Protein AF-A0A6G7YUG4-F1 (afdb_monomer_lite)

Structure (mmCIF, N/CA/C/O backbone):
data_AF-A0A6G7YUG4-F1
#
_entry.id   AF-A0A6G7YUG4-F1
#
loop_
_atom_site.group_PDB
_atom_site.id
_atom_site.type_symbol
_atom_site.label_atom_id
_atom_site.label_alt_id
_atom_site.label_comp_id
_atom_site.label_asym_id
_atom_site.label_entity_id
_atom_site.label_seq_id
_atom_site.pdbx_PDB_ins_code
_atom_site.Cartn_x
_atom_site.Cartn_y
_atom_site.Cartn_z
_atom_site.occupancy
_atom_site.B_iso_or_equiv
_atom_site.auth_seq_id
_atom_site.auth_comp_id
_atom_site.auth_asym_id
_atom_site.auth_atom_id
_atom_site.pdbx_PDB_model_num
ATOM 1 N N . MET A 1 1 ? 36.137 -19.859 -22.419 1.00 59.31 1 MET A N 1
ATOM 2 C CA . MET A 1 1 ? 35.925 -19.070 -21.183 1.00 59.31 1 MET A CA 1
ATOM 3 C C . MET A 1 1 ? 35.592 -17.586 -21.402 1.00 59.31 1 MET A C 1
ATOM 5 O O . MET A 1 1 ? 35.089 -16.972 -20.477 1.00 59.31 1 MET A O 1
ATOM 9 N N . ARG A 1 2 ? 35.831 -16.969 -22.577 1.00 66.94 2 ARG A N 1
ATOM 10 C CA . ARG A 1 2 ? 35.551 -15.528 -22.800 1.00 66.94 2 ARG A CA 1
ATOM 11 C C . ARG A 1 2 ? 34.116 -15.217 -23.279 1.00 66.94 2 ARG A C 1
ATOM 13 O O . ARG A 1 2 ? 33.676 -14.084 -23.143 1.00 66.94 2 ARG A O 1
ATOM 20 N N . PHE A 1 3 ? 33.383 -16.219 -23.777 1.00 61.66 3 PHE A N 1
ATOM 21 C CA . PHE A 1 3 ? 31.989 -16.091 -24.232 1.00 61.66 3 PHE A CA 1
ATOM 22 C C . PHE A 1 3 ? 30.976 -16.061 -23.079 1.00 61.66 3 PHE A C 1
ATOM 24 O O . PHE A 1 3 ? 30.052 -15.254 -23.123 1.00 61.66 3 PHE A O 1
ATOM 31 N N . ASP A 1 4 ? 31.198 -16.839 -22.013 1.00 72.25 4 ASP A N 1
ATOM 32 C CA . ASP A 1 4 ? 30.361 -16.818 -20.802 1.00 72.25 4 ASP A CA 1
ATOM 33 C C . ASP A 1 4 ? 30.304 -15.432 -20.146 1.00 72.25 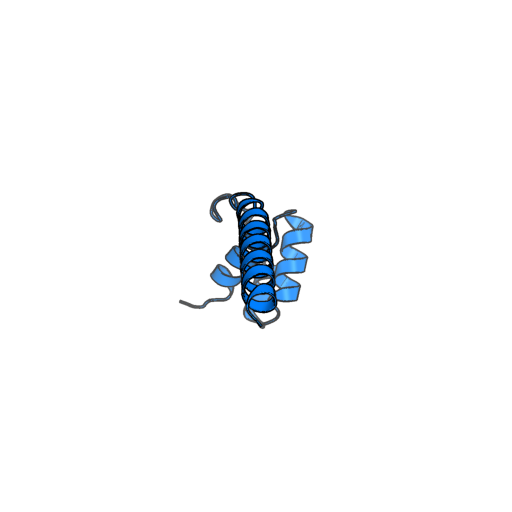4 ASP A C 1
ATOM 35 O O . ASP A 1 4 ? 29.255 -15.003 -19.675 1.00 72.25 4 ASP A O 1
ATOM 39 N N . LEU A 1 5 ? 31.415 -14.686 -20.186 1.00 77.44 5 LEU A N 1
ATOM 40 C CA . LEU A 1 5 ? 31.482 -13.324 -19.654 1.00 77.44 5 LEU A CA 1
ATOM 41 C C . LEU A 1 5 ? 30.654 -12.338 -20.494 1.00 77.44 5 LEU A C 1
ATOM 43 O O . LEU A 1 5 ? 29.958 -11.494 -19.939 1.00 77.44 5 LEU A O 1
ATOM 47 N N . VAL A 1 6 ? 30.697 -12.447 -21.826 1.00 81.62 6 VAL A N 1
ATOM 48 C CA . VAL A 1 6 ? 29.954 -11.552 -22.733 1.00 81.62 6 VAL A CA 1
ATOM 49 C C . VAL A 1 6 ? 28.453 -11.834 -22.671 1.00 81.62 6 VAL A C 1
ATOM 51 O O . VAL A 1 6 ? 27.662 -10.897 -22.585 1.00 81.62 6 VAL A O 1
ATOM 54 N N . VAL A 1 7 ? 28.058 -13.111 -22.647 1.00 83.25 7 VAL A N 1
ATOM 55 C CA . VAL A 1 7 ? 26.656 -13.526 -22.478 1.00 83.25 7 VAL A CA 1
ATOM 56 C C . VAL A 1 7 ? 26.132 -13.115 -21.101 1.00 83.25 7 VAL A C 1
ATOM 58 O O . VAL A 1 7 ? 25.025 -12.587 -21.000 1.00 83.25 7 VAL A O 1
ATOM 61 N N . GLY A 1 8 ? 26.945 -13.269 -20.052 1.00 83.00 8 GLY A N 1
ATOM 62 C CA . GLY A 1 8 ? 26.612 -12.815 -18.703 1.00 83.00 8 GLY A CA 1
ATOM 63 C C . GLY A 1 8 ? 26.391 -11.303 -18.629 1.00 83.00 8 GLY A C 1
ATOM 64 O O . GLY A 1 8 ? 25.361 -10.859 -18.125 1.00 83.00 8 GLY A O 1
ATOM 65 N N . ILE A 1 9 ? 27.302 -10.501 -19.193 1.00 86.50 9 ILE A N 1
ATOM 66 C CA . ILE A 1 9 ? 27.165 -9.036 -19.228 1.00 86.50 9 ILE A CA 1
ATOM 67 C C . ILE A 1 9 ? 25.931 -8.627 -20.039 1.00 86.50 9 ILE A C 1
ATOM 69 O O . ILE A 1 9 ? 25.150 -7.804 -19.568 1.00 86.50 9 ILE A O 1
ATOM 73 N N . ALA A 1 10 ? 25.707 -9.221 -21.214 1.00 85.81 10 ALA A N 1
ATOM 74 C CA . ALA A 1 10 ? 24.529 -8.933 -22.031 1.00 85.81 10 ALA A CA 1
ATOM 75 C C . ALA A 1 10 ? 23.224 -9.252 -21.282 1.00 85.81 10 ALA A C 1
ATOM 77 O O . ALA A 1 10 ? 22.301 -8.439 -21.284 1.00 85.81 10 ALA A O 1
ATOM 78 N N . SER A 1 11 ? 23.166 -10.383 -20.570 1.00 87.50 11 SER A N 1
ATOM 79 C CA . SER A 1 11 ? 22.012 -10.750 -19.744 1.00 87.50 11 SER A CA 1
ATOM 80 C C . SER A 1 11 ? 21.773 -9.749 -18.613 1.00 87.50 11 SER A C 1
ATOM 82 O O . SER A 1 11 ? 20.631 -9.373 -18.365 1.00 87.50 11 SER A O 1
ATOM 84 N N . VAL A 1 12 ? 22.831 -9.294 -17.936 1.00 90.06 12 VAL A N 1
ATOM 85 C CA . VAL A 1 12 ? 22.723 -8.297 -16.861 1.00 90.06 12 VAL A CA 1
ATOM 86 C C . VAL A 1 12 ? 22.257 -6.951 -17.413 1.00 90.06 12 VAL A C 1
ATOM 88 O O . VAL A 1 12 ? 21.376 -6.333 -16.825 1.00 90.06 12 VAL A O 1
ATOM 91 N N . VAL A 1 13 ? 22.778 -6.513 -18.562 1.00 90.31 13 VAL A N 1
ATOM 92 C CA . VAL A 1 13 ? 22.372 -5.255 -19.207 1.00 90.31 13 VAL A CA 1
ATOM 93 C C . VAL A 1 13 ? 20.904 -5.304 -19.624 1.00 90.31 13 VAL A C 1
ATOM 95 O O . VAL A 1 13 ? 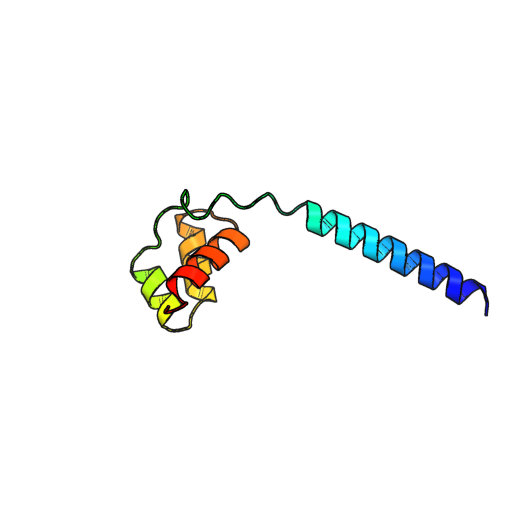20.156 -4.383 -19.307 1.00 90.31 13 VAL A O 1
ATOM 98 N N . VAL A 1 14 ? 20.459 -6.395 -20.257 1.00 88.81 14 VAL A N 1
ATOM 99 C CA . VAL A 1 14 ? 19.045 -6.580 -20.620 1.00 88.81 14 VAL A CA 1
ATOM 100 C C . VAL A 1 14 ? 18.170 -6.591 -19.371 1.00 88.81 14 VAL A C 1
ATOM 102 O O . VAL A 1 14 ? 17.154 -5.902 -19.335 1.00 88.81 14 VAL A O 1
ATOM 105 N N . PHE A 1 15 ? 18.577 -7.300 -18.318 1.00 89.75 15 PHE A N 1
ATOM 106 C CA . PHE A 1 15 ? 17.828 -7.345 -17.067 1.00 89.75 15 PHE A CA 1
ATOM 107 C C . PHE A 1 1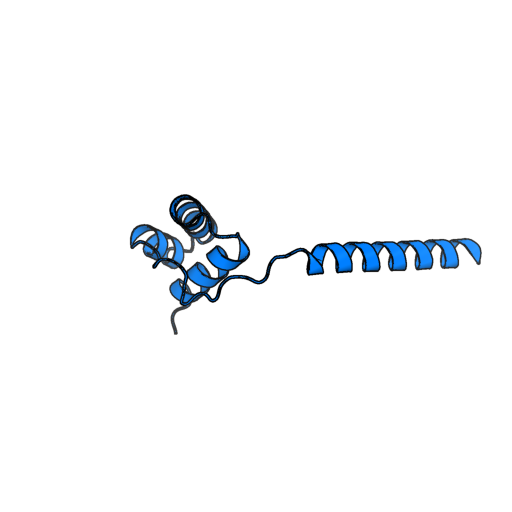5 ? 17.732 -5.963 -16.407 1.00 89.75 15 PHE A C 1
ATOM 109 O O . PHE A 1 15 ? 16.651 -5.555 -15.992 1.00 89.75 15 PHE A O 1
ATOM 116 N N . ILE A 1 16 ? 18.824 -5.194 -16.376 1.00 88.94 16 ILE A N 1
ATOM 117 C CA . ILE A 1 16 ? 18.837 -3.815 -15.871 1.00 88.94 16 ILE A CA 1
ATOM 118 C C . ILE A 1 16 ? 17.931 -2.914 -16.718 1.00 88.94 16 ILE A C 1
ATOM 120 O O . ILE A 1 16 ? 17.145 -2.157 -16.150 1.00 88.94 16 ILE A O 1
ATOM 124 N N . CYS A 1 17 ? 17.983 -3.010 -18.050 1.00 87.12 17 CYS 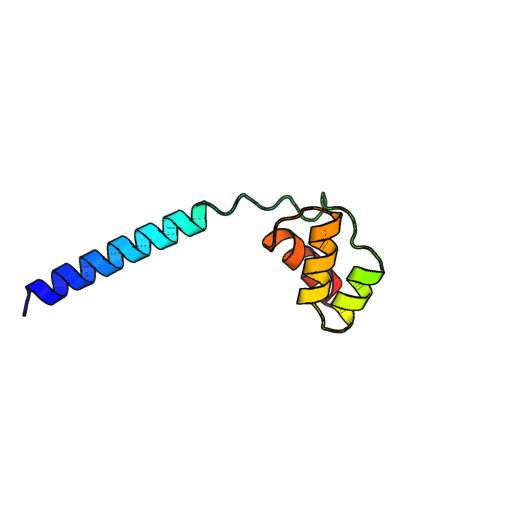A N 1
ATOM 125 C CA . CYS A 1 17 ? 17.113 -2.249 -18.949 1.00 87.12 17 CYS A CA 1
ATOM 126 C C . CYS A 1 17 ? 15.631 -2.590 -18.738 1.00 87.12 17 CYS A C 1
ATOM 128 O O . CYS A 1 17 ? 14.799 -1.686 -18.662 1.00 87.12 17 CYS A O 1
ATOM 130 N N . VAL A 1 18 ? 15.300 -3.874 -18.578 1.00 86.94 18 VAL A N 1
ATOM 131 C CA . VAL A 1 18 ? 13.934 -4.337 -18.294 1.00 86.94 18 VAL A CA 1
ATOM 132 C C . VAL A 1 18 ? 13.466 -3.830 -16.930 1.00 86.94 18 VAL A C 1
ATOM 134 O O . VAL A 1 18 ? 12.376 -3.271 -16.823 1.00 86.94 18 VAL A O 1
ATOM 137 N N . LEU A 1 19 ? 14.294 -3.940 -15.889 1.00 84.56 19 LEU A N 1
ATOM 138 C CA . LEU A 1 19 ? 13.965 -3.409 -14.565 1.00 84.56 19 LEU A CA 1
ATOM 139 C C . LEU A 1 19 ? 13.798 -1.884 -14.572 1.00 84.56 19 LEU A C 1
ATOM 141 O O . LEU A 1 19 ? 12.906 -1.365 -13.899 1.00 84.56 19 LEU A O 1
ATOM 145 N N . ALA A 1 20 ? 14.622 -1.160 -15.331 1.00 82.75 20 ALA A N 1
ATOM 146 C CA . ALA A 1 20 ? 14.495 0.283 -15.495 1.00 82.75 20 ALA A CA 1
ATOM 147 C C . ALA A 1 20 ? 13.169 0.652 -16.181 1.00 82.75 20 ALA A C 1
ATOM 149 O O . ALA A 1 20 ? 12.464 1.529 -15.688 1.00 82.75 20 ALA A O 1
ATOM 150 N N . ALA A 1 21 ? 12.778 -0.066 -17.239 1.00 78.56 21 ALA A N 1
ATOM 151 C CA . ALA A 1 21 ? 11.508 0.141 -17.941 1.00 78.56 21 ALA A CA 1
ATOM 152 C C . ALA A 1 21 ? 10.271 -0.187 -17.080 1.00 78.56 21 ALA A C 1
ATOM 154 O O . ALA A 1 21 ? 9.241 0.487 -17.161 1.00 78.56 21 ALA A O 1
ATOM 155 N N . ILE A 1 22 ? 10.365 -1.192 -16.203 1.00 75.75 22 ILE A N 1
ATOM 156 C CA . ILE A 1 22 ? 9.298 -1.494 -15.237 1.00 75.75 22 ILE A CA 1
ATOM 157 C C . ILE A 1 22 ? 9.176 -0.362 -14.206 1.00 75.75 22 ILE A C 1
ATOM 159 O O . ILE A 1 22 ? 8.068 0.046 -13.865 1.00 75.75 22 ILE A O 1
ATOM 163 N N . ARG A 1 23 ? 10.301 0.191 -13.729 1.00 70.62 23 ARG A N 1
ATOM 164 C CA . ARG A 1 23 ? 10.295 1.292 -12.751 1.00 70.62 23 ARG A CA 1
ATOM 165 C C . ARG A 1 23 ? 9.735 2.601 -13.306 1.00 70.62 23 ARG A C 1
ATOM 167 O O . ARG A 1 23 ? 9.076 3.318 -12.559 1.00 70.62 23 ARG A O 1
ATOM 174 N N . THR A 1 24 ? 9.957 2.915 -14.581 1.00 65.62 24 THR A N 1
ATOM 175 C CA . THR A 1 24 ? 9.400 4.132 -15.204 1.00 65.62 24 THR A CA 1
ATOM 176 C C . THR A 1 24 ? 7.892 4.053 -15.429 1.00 65.62 24 THR A C 1
ATOM 178 O O . THR A 1 24 ? 7.244 5.085 -15.580 1.00 65.62 24 THR A O 1
ATOM 181 N N . SER A 1 25 ? 7.319 2.847 -15.409 1.00 59.75 25 SER A N 1
ATOM 182 C CA . SER A 1 25 ? 5.892 2.621 -15.650 1.00 59.75 25 SER A CA 1
ATOM 183 C C . SER A 1 25 ? 5.012 2.800 -14.409 1.00 59.75 25 SER A C 1
ATOM 185 O O . SER A 1 25 ? 3.795 2.674 -14.518 1.00 59.75 25 SER A O 1
ATOM 187 N N . PHE A 1 26 ? 5.574 3.100 -13.231 1.00 59.75 26 PHE A N 1
ATOM 188 C CA . PHE A 1 26 ? 4.758 3.470 -12.074 1.00 59.75 26 PHE A CA 1
ATOM 189 C C . PHE A 1 26 ? 4.252 4.909 -12.258 1.00 59.75 26 PHE A C 1
ATOM 191 O O . PHE A 1 26 ? 5.055 5.844 -12.184 1.00 59.75 26 PHE A O 1
ATOM 198 N N . PRO A 1 27 ? 2.946 5.116 -12.523 1.00 57.12 27 PRO A N 1
ATOM 199 C CA . PRO A 1 27 ? 2.397 6.449 -12.722 1.00 57.12 27 PRO A CA 1
ATOM 200 C C . PRO A 1 27 ? 2.679 7.305 -11.490 1.00 57.12 27 PRO A C 1
ATOM 202 O O . PRO A 1 27 ? 2.576 6.829 -10.356 1.00 57.12 27 PRO A O 1
ATOM 205 N N . LYS A 1 28 ? 3.054 8.566 -11.728 1.00 56.41 28 LYS A N 1
ATOM 206 C CA . LYS A 1 28 ? 3.368 9.535 -10.678 1.00 56.41 28 LYS A CA 1
ATOM 207 C C . LYS A 1 28 ? 2.212 9.549 -9.665 1.00 56.41 28 LYS A C 1
ATOM 209 O O . LYS A 1 28 ? 1.092 9.870 -10.072 1.00 56.41 28 LYS A O 1
ATOM 214 N N . PRO A 1 29 ? 2.445 9.159 -8.396 1.00 60.03 29 PRO A N 1
ATOM 215 C CA . PRO A 1 29 ? 1.386 9.129 -7.397 1.00 60.03 29 PRO A CA 1
ATOM 216 C C . PRO A 1 29 ? 0.785 10.528 -7.283 1.00 60.03 29 PRO A C 1
ATOM 218 O O . PRO A 1 29 ? 1.515 11.525 -7.302 1.00 60.03 29 PRO A O 1
ATOM 221 N N . ARG A 1 30 ? -0.544 10.615 -7.198 1.00 61.53 30 ARG A N 1
ATOM 222 C CA . ARG A 1 30 ? -1.218 11.882 -6.910 1.00 61.53 30 ARG A CA 1
ATOM 223 C C . ARG A 1 30 ? -0.717 12.369 -5.555 1.00 61.53 30 ARG A C 1
ATOM 225 O O . ARG A 1 30 ? -0.508 11.560 -4.647 1.00 61.53 30 ARG A O 1
ATOM 232 N N . SER A 1 31 ? -0.495 13.678 -5.420 1.00 59.31 31 SER A N 1
ATOM 233 C CA . SER A 1 31 ? -0.070 14.248 -4.141 1.00 59.31 31 SER A CA 1
ATOM 234 C C . SER A 1 31 ? -1.012 13.770 -3.028 1.00 59.31 31 SER A C 1
ATOM 236 O O . SER A 1 31 ? -2.232 13.861 -3.195 1.00 59.31 31 SER A O 1
ATOM 238 N N . PRO A 1 32 ? -0.485 13.287 -1.888 1.00 60.47 32 PRO A N 1
ATOM 239 C CA . PRO A 1 32 ? -1.297 12.720 -0.812 1.00 60.47 32 PRO A CA 1
ATOM 240 C C . PRO A 1 32 ? -2.251 13.728 -0.152 1.00 60.47 32 PRO A C 1
ATOM 242 O O . PRO A 1 32 ? -3.111 13.326 0.618 1.00 60.47 32 PRO A O 1
ATOM 245 N N . GLU A 1 33 ? -2.106 15.020 -0.453 1.00 60.94 33 GLU A N 1
ATOM 246 C CA . GLU A 1 33 ? -3.007 16.106 -0.042 1.00 60.94 33 GLU A CA 1
ATOM 247 C C . GLU A 1 33 ? -4.328 16.150 -0.833 1.00 60.94 33 GLU A C 1
ATOM 249 O O . GLU A 1 33 ? -5.315 16.675 -0.337 1.00 60.94 33 GLU A O 1
ATOM 254 N N . ASN A 1 34 ? -4.362 15.578 -2.043 1.00 64.81 34 ASN A N 1
ATOM 255 C CA . ASN A 1 34 ? -5.558 15.490 -2.891 1.00 64.81 34 ASN A CA 1
ATOM 256 C C . ASN A 1 34 ? -6.260 14.125 -2.782 1.00 64.81 34 ASN A C 1
ATOM 258 O O . ASN A 1 34 ? -7.211 13.842 -3.513 1.00 64.81 34 ASN A O 1
ATOM 262 N N . LEU A 1 35 ? -5.773 13.243 -1.906 1.00 69.44 35 LEU A N 1
ATOM 263 C CA . LEU A 1 35 ? -6.395 11.950 -1.666 1.00 69.44 35 LEU A CA 1
ATOM 264 C C . LEU A 1 35 ? -7.529 12.086 -0.638 1.00 69.44 35 LEU A C 1
ATOM 266 O O . LEU A 1 35 ? -7.396 12.848 0.319 1.00 69.44 35 LEU A O 1
ATOM 270 N N . PRO A 1 36 ? -8.627 11.322 -0.786 1.00 70.81 36 PRO A N 1
ATOM 271 C CA . PRO A 1 36 ? -9.685 11.299 0.213 1.00 70.81 36 PRO A CA 1
ATOM 272 C C . PRO A 1 36 ? -9.121 10.938 1.589 1.00 70.81 36 PRO A C 1
ATOM 274 O O . PRO A 1 36 ? -8.298 10.019 1.707 1.00 70.81 36 PRO A O 1
ATOM 277 N N . HIS A 1 37 ? -9.576 11.641 2.626 1.00 75.50 37 HIS A N 1
ATOM 278 C CA . HIS A 1 37 ? -9.192 11.341 4.001 1.00 75.50 37 HIS A CA 1
ATOM 279 C C . HIS A 1 37 ? -9.482 9.873 4.342 1.00 75.50 37 HIS A C 1
ATOM 281 O O . HIS A 1 37 ? -10.499 9.305 3.936 1.00 75.50 37 HIS A O 1
ATOM 287 N N . ALA A 1 38 ? -8.555 9.242 5.065 1.00 80.12 38 ALA A N 1
ATOM 288 C CA . ALA A 1 38 ? -8.732 7.879 5.542 1.00 80.12 38 ALA A CA 1
ATOM 289 C C . ALA A 1 38 ? -9.865 7.837 6.576 1.00 80.12 38 ALA A C 1
ATOM 291 O O . ALA A 1 38 ? -9.883 8.641 7.503 1.00 80.12 38 ALA A O 1
ATOM 292 N N . SER A 1 39 ? -10.798 6.899 6.417 1.00 84.56 39 SER A N 1
ATOM 293 C CA . SER A 1 39 ? -11.885 6.670 7.374 1.00 84.56 39 SER A CA 1
ATOM 294 C C . SER A 1 39 ? -11.343 6.211 8.732 1.00 84.56 39 SER A C 1
ATOM 296 O O . SER A 1 39 ? -10.297 5.563 8.783 1.00 84.56 39 SER A O 1
ATOM 298 N N . ASP A 1 40 ? -12.077 6.453 9.820 1.00 86.06 40 ASP A N 1
ATOM 299 C CA . ASP A 1 40 ? -11.641 6.100 11.182 1.00 86.06 40 ASP A CA 1
ATOM 300 C C . ASP A 1 40 ? -11.265 4.617 11.336 1.00 86.06 40 ASP A C 1
ATOM 302 O O . ASP A 1 40 ? -10.281 4.281 11.997 1.00 86.06 40 ASP A O 1
ATOM 306 N N . GLU A 1 41 ? -11.969 3.718 10.642 1.00 86.44 41 GLU A N 1
ATOM 307 C CA . GLU A 1 41 ? -11.641 2.286 10.592 1.00 86.44 41 GLU A CA 1
ATOM 308 C C . GLU A 1 41 ? -10.255 2.014 9.988 1.00 86.44 41 GLU A C 1
ATOM 310 O O . GLU A 1 41 ? -9.490 1.184 10.485 1.00 86.44 41 GLU A O 1
ATOM 315 N N . VAL A 1 42 ? -9.901 2.736 8.922 1.00 87.88 42 VAL A N 1
ATOM 316 C CA . VAL A 1 42 ? -8.594 2.636 8.262 1.00 87.88 42 VAL A CA 1
ATOM 317 C C . VAL A 1 42 ? -7.496 3.120 9.205 1.00 87.88 42 VAL A C 1
ATOM 319 O O . VAL A 1 42 ? -6.448 2.482 9.306 1.00 87.88 42 VAL A O 1
ATOM 322 N N . ILE A 1 43 ? -7.749 4.221 9.917 1.00 87.31 43 ILE A N 1
ATOM 323 C CA . ILE A 1 43 ? -6.831 4.803 10.900 1.00 87.31 43 ILE A CA 1
ATOM 324 C C . ILE A 1 43 ? -6.609 3.829 12.064 1.00 87.31 43 ILE A C 1
ATOM 326 O O . ILE A 1 43 ? -5.466 3.583 12.452 1.00 87.31 43 ILE A O 1
ATOM 330 N N . ALA A 1 44 ? -7.676 3.226 12.591 1.00 88.00 44 ALA A N 1
ATOM 331 C CA . ALA A 1 44 ? -7.594 2.234 13.660 1.00 88.00 44 ALA A CA 1
ATOM 332 C C . ALA A 1 44 ? -6.794 0.997 13.223 1.00 88.00 44 ALA A C 1
ATOM 334 O O . ALA A 1 44 ? -5.910 0.533 13.948 1.00 88.00 44 ALA A O 1
ATOM 335 N N . LEU A 1 45 ? -7.032 0.497 12.004 1.00 88.69 45 LEU A N 1
ATOM 336 C CA . LEU A 1 45 ? -6.264 -0.611 11.434 1.00 88.69 45 LEU A CA 1
ATOM 337 C C . LEU A 1 45 ? -4.785 -0.252 11.259 1.00 88.69 45 LEU A C 1
ATOM 339 O O . LEU A 1 45 ? -3.924 -1.057 11.618 1.00 88.69 45 LEU A O 1
ATOM 343 N N . ALA A 1 46 ? -4.487 0.953 10.770 1.00 88.69 46 ALA A N 1
ATOM 344 C CA . ALA A 1 46 ? -3.125 1.450 10.610 1.00 88.69 46 ALA A CA 1
ATOM 345 C C . ALA A 1 46 ? -2.384 1.508 11.956 1.00 88.69 46 ALA A C 1
ATOM 347 O O . ALA A 1 46 ? -1.307 0.928 12.087 1.00 88.69 46 ALA A O 1
ATOM 348 N N . LYS A 1 47 ? -3.002 2.118 12.976 1.00 86.62 47 LYS A N 1
ATOM 349 C CA . LYS A 1 47 ? -2.444 2.233 14.334 1.00 86.62 47 LYS A CA 1
ATOM 350 C C . LYS A 1 47 ? -2.312 0.890 15.052 1.00 86.62 47 LYS A C 1
ATOM 352 O O . LYS A 1 47 ? -1.378 0.701 15.819 1.00 86.62 47 LYS A O 1
ATOM 357 N N . SER A 1 48 ? -3.192 -0.070 14.765 1.00 88.44 48 SER A N 1
ATOM 358 C CA . SER A 1 48 ? -3.112 -1.436 15.311 1.00 88.44 48 SER A CA 1
ATOM 359 C C . SER A 1 48 ? -1.994 -2.299 14.698 1.00 88.44 48 SER A C 1
ATOM 361 O O . SER A 1 48 ? -1.929 -3.498 14.962 1.00 88.44 48 SER A O 1
ATOM 363 N N . GLY A 1 49 ? -1.149 -1.732 13.826 1.00 86.81 49 GLY A N 1
ATOM 364 C CA . GLY A 1 49 ? -0.083 -2.451 13.121 1.00 86.81 49 GLY A CA 1
ATOM 365 C C . GLY A 1 49 ? -0.569 -3.273 11.920 1.00 86.81 49 GLY A C 1
ATOM 366 O O . GLY A 1 49 ? 0.236 -3.856 11.195 1.00 86.81 49 GLY A O 1
ATOM 367 N N . LYS A 1 50 ? -1.876 -3.285 11.630 1.00 91.06 50 LYS A N 1
ATOM 368 C CA . LYS A 1 50 ? -2.486 -4.021 10.509 1.00 91.06 50 LYS A CA 1
ATOM 369 C C . LYS A 1 50 ? -2.438 -3.215 9.205 1.00 91.06 50 LYS A C 1
ATOM 371 O O . LYS A 1 50 ? -3.449 -3.071 8.513 1.00 91.06 50 LYS A O 1
ATOM 376 N N . LYS A 1 51 ? -1.254 -2.715 8.828 1.00 88.50 51 LYS A N 1
ATOM 377 C CA . LYS A 1 51 ? -1.059 -1.831 7.658 1.00 88.50 51 LYS A CA 1
ATOM 378 C C . LYS A 1 51 ? -1.612 -2.415 6.356 1.00 88.50 51 LYS A C 1
ATOM 380 O O . LYS A 1 51 ? -2.288 -1.715 5.612 1.00 88.50 51 LYS A O 1
ATOM 385 N N . VAL A 1 52 ? -1.405 -3.708 6.098 1.00 90.06 52 VAL A N 1
ATOM 386 C CA . VAL A 1 52 ? -1.905 -4.369 4.875 1.00 90.06 52 VAL A CA 1
ATOM 387 C C . VAL A 1 52 ? -3.437 -4.348 4.805 1.00 90.06 52 VAL A C 1
ATOM 389 O O . VAL A 1 52 ? -4.007 -4.104 3.740 1.00 90.06 52 VAL A O 1
ATOM 392 N N . ALA A 1 53 ? -4.117 -4.558 5.937 1.00 90.94 53 ALA A N 1
ATOM 393 C CA . ALA A 1 53 ? -5.574 -4.479 6.008 1.00 90.94 53 ALA A CA 1
ATOM 394 C C . ALA A 1 53 ? -6.063 -3.038 5.803 1.00 90.94 53 ALA A C 1
ATOM 396 O O . ALA A 1 53 ? -6.994 -2.824 5.028 1.00 90.94 53 ALA A O 1
ATOM 397 N N . ALA A 1 54 ? -5.387 -2.061 6.416 1.00 90.44 54 ALA A N 1
ATOM 398 C CA . ALA A 1 54 ? -5.679 -0.639 6.243 1.00 90.44 54 ALA A CA 1
ATOM 399 C C . ALA A 1 54 ? -5.532 -0.199 4.775 1.00 90.44 54 ALA A C 1
ATOM 401 O O . ALA A 1 54 ? -6.446 0.400 4.216 1.00 90.44 54 ALA A O 1
ATOM 402 N N . ILE A 1 55 ? -4.438 -0.587 4.111 1.00 89.25 55 ILE A N 1
ATOM 403 C CA . ILE A 1 55 ? -4.192 -0.330 2.683 1.00 89.25 55 ILE A CA 1
ATOM 404 C C . ILE A 1 55 ? -5.284 -0.972 1.820 1.00 89.25 55 ILE A C 1
ATOM 406 O O . ILE A 1 55 ? -5.796 -0.346 0.892 1.00 89.25 55 ILE A O 1
ATOM 410 N N . LYS A 1 56 ? -5.667 -2.221 2.113 1.00 90.75 56 LYS A N 1
ATOM 411 C CA . LYS A 1 56 ? -6.708 -2.935 1.359 1.00 90.75 56 LYS A CA 1
ATOM 412 C C . LYS A 1 56 ? -8.063 -2.243 1.481 1.00 90.75 56 LYS A C 1
ATOM 414 O O . LYS A 1 56 ? -8.758 -2.114 0.476 1.00 90.75 56 LYS A O 1
ATOM 419 N N . LEU A 1 57 ? -8.426 -1.809 2.687 1.00 89.94 57 LEU A N 1
ATOM 420 C CA . LEU A 1 57 ? -9.667 -1.085 2.943 1.00 89.94 57 LEU A CA 1
ATOM 421 C C . LEU A 1 57 ? -9.626 0.271 2.231 1.00 89.94 57 LEU A C 1
ATOM 423 O O . LEU A 1 57 ? -10.482 0.543 1.396 1.00 89.94 57 LEU A O 1
ATOM 427 N N . TYR A 1 58 ? -8.564 1.050 2.425 1.00 87.81 58 TYR A N 1
ATOM 428 C CA . TYR A 1 58 ? -8.389 2.348 1.779 1.00 87.81 58 TYR A CA 1
ATOM 429 C C . TYR A 1 58 ? -8.532 2.266 0.253 1.00 87.81 58 TYR A C 1
ATOM 431 O O . TYR A 1 58 ? -9.343 2.980 -0.331 1.00 87.81 58 TYR A O 1
ATOM 439 N N . ARG A 1 59 ? -7.848 1.315 -0.397 1.00 88.31 59 ARG A N 1
ATOM 440 C CA . ARG A 1 59 ? -7.944 1.105 -1.852 1.00 88.31 59 ARG A CA 1
ATOM 441 C C . ARG A 1 59 ? -9.334 0.689 -2.325 1.00 88.31 59 ARG A C 1
ATOM 443 O O . ARG A 1 59 ? -9.700 1.040 -3.443 1.00 88.31 59 ARG A O 1
ATOM 450 N N . LYS A 1 60 ? -10.108 -0.052 -1.523 1.00 87.69 60 LYS A N 1
ATOM 451 C CA . LYS A 1 60 ? -11.493 -0.406 -1.880 1.00 87.69 60 LYS A CA 1
ATOM 452 C C . LYS A 1 60 ? -12.382 0.832 -1.980 1.00 87.69 60 LYS A C 1
ATOM 454 O O . LYS A 1 60 ? -13.205 0.895 -2.886 1.00 87.69 60 LYS A O 1
ATOM 459 N N . HIS A 1 61 ? -12.191 1.802 -1.089 1.00 81.81 61 HIS A N 1
ATOM 460 C CA . HIS A 1 61 ? -13.000 3.021 -1.055 1.00 81.81 61 HIS A CA 1
ATOM 461 C C . HIS A 1 61 ? -12.507 4.091 -2.033 1.00 81.81 61 HIS A C 1
ATOM 463 O O . HIS A 1 61 ? -13.316 4.729 -2.698 1.00 81.81 61 HIS A O 1
ATOM 469 N N . THR A 1 62 ? -11.191 4.275 -2.165 1.00 80.38 62 THR A N 1
ATOM 470 C CA . THR A 1 62 ? -10.614 5.387 -2.943 1.00 80.38 62 THR A CA 1
ATOM 471 C C . THR A 1 62 ? -10.155 4.991 -4.344 1.00 80.38 62 THR A C 1
ATOM 473 O O . THR A 1 62 ? -9.819 5.860 -5.145 1.00 80.38 62 THR A O 1
ATOM 476 N N . LYS A 1 63 ? -10.102 3.685 -4.649 1.00 80.50 63 LYS A N 1
ATOM 477 C CA . LYS A 1 63 ? -9.453 3.123 -5.850 1.00 80.50 63 LYS A CA 1
ATOM 478 C C . LYS A 1 63 ? -8.006 3.604 -6.044 1.00 80.50 63 LYS A C 1
ATOM 480 O O . LYS A 1 63 ? -7.478 3.527 -7.152 1.00 80.50 63 LYS A O 1
ATOM 485 N N . ALA A 1 64 ? -7.359 4.067 -4.972 1.00 80.44 64 ALA A N 1
ATOM 486 C CA . ALA A 1 64 ? -5.980 4.523 -5.008 1.00 80.44 64 ALA A CA 1
ATOM 487 C C . ALA A 1 64 ? -5.022 3.393 -5.418 1.00 80.44 64 ALA A C 1
ATOM 489 O O . ALA A 1 64 ? -5.272 2.190 -5.220 1.00 80.44 64 ALA A O 1
ATOM 490 N N . THR A 1 65 ? -3.887 3.791 -5.979 1.00 83.19 65 THR A N 1
ATOM 491 C CA . THR A 1 65 ? -2.786 2.869 -6.246 1.00 83.19 65 THR A CA 1
ATOM 492 C C . THR A 1 65 ? -2.212 2.335 -4.935 1.00 83.19 65 THR A C 1
ATOM 494 O O . THR A 1 65 ? -2.417 2.887 -3.851 1.00 83.19 65 THR A O 1
ATOM 497 N N . LEU A 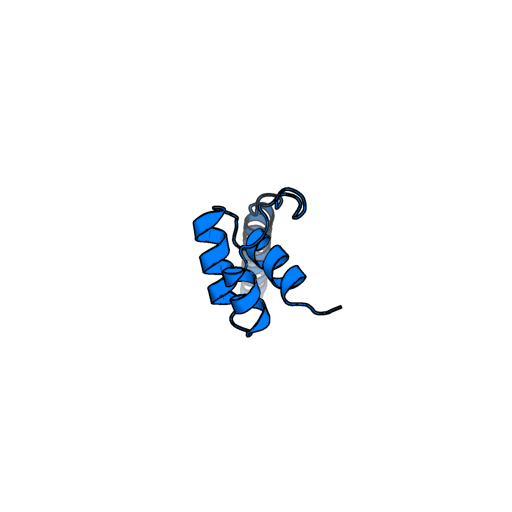1 66 ? -1.492 1.215 -5.017 1.00 84.12 66 LEU A N 1
ATOM 498 C CA . LEU A 1 66 ? -0.853 0.625 -3.841 1.00 84.12 66 LEU A CA 1
ATOM 499 C C . LEU A 1 66 ? 0.134 1.595 -3.180 1.00 84.12 66 LEU A C 1
ATOM 501 O O . LEU A 1 66 ? 0.190 1.666 -1.955 1.00 84.12 66 LEU A O 1
ATOM 505 N N . LEU A 1 67 ? 0.863 2.350 -4.002 1.00 82.50 67 LEU A N 1
ATOM 506 C CA . LEU A 1 67 ? 1.861 3.306 -3.550 1.00 82.50 67 LEU A CA 1
ATOM 507 C C . LEU A 1 67 ? 1.211 4.461 -2.775 1.00 82.50 67 LEU A C 1
ATOM 509 O O . LEU A 1 67 ? 1.589 4.714 -1.637 1.00 82.50 67 LEU A O 1
ATOM 513 N N . GLU A 1 68 ? 0.167 5.076 -3.341 1.00 82.75 68 GLU A N 1
ATOM 514 C CA . GLU A 1 68 ? -0.613 6.141 -2.690 1.00 82.75 68 GLU A CA 1
ATOM 515 C C . GLU A 1 68 ? -1.218 5.680 -1.363 1.00 82.75 68 GLU A C 1
ATOM 517 O O . GLU A 1 68 ? -1.084 6.353 -0.341 1.00 82.75 68 GLU A O 1
ATOM 522 N N . ALA A 1 69 ? -1.850 4.505 -1.364 1.00 86.31 69 ALA A N 1
ATOM 523 C CA . ALA A 1 69 ? -2.459 3.950 -0.168 1.00 86.31 69 ALA A CA 1
ATOM 524 C C . ALA A 1 69 ? -1.415 3.701 0.927 1.00 86.31 69 ALA A C 1
ATOM 526 O O . ALA A 1 69 ? -1.638 4.089 2.069 1.00 86.31 69 ALA A O 1
ATOM 527 N N . SER A 1 70 ? -0.259 3.118 0.591 1.00 84.94 70 SER A N 1
ATOM 528 C CA . SER A 1 70 ? 0.819 2.917 1.565 1.00 84.94 70 SER A CA 1
ATOM 529 C C . SER A 1 70 ? 1.305 4.241 2.142 1.00 84.94 70 SER A C 1
ATOM 531 O O . SER A 1 70 ? 1.400 4.362 3.356 1.00 84.94 70 SER A O 1
ATOM 533 N N . THR A 1 71 ? 1.531 5.258 1.304 1.00 85.75 71 THR A N 1
ATOM 534 C CA . THR A 1 71 ? 1.985 6.579 1.764 1.00 85.75 71 THR A CA 1
ATOM 535 C C . THR A 1 71 ? 1.004 7.223 2.744 1.00 85.75 71 THR A C 1
ATOM 537 O O . THR A 1 71 ? 1.429 7.784 3.752 1.00 85.75 71 THR A O 1
ATOM 540 N N . VAL A 1 72 ? -0.304 7.140 2.483 1.00 85.25 72 VAL A N 1
ATOM 541 C CA . VAL A 1 72 ? -1.328 7.672 3.399 1.00 85.25 72 VAL A CA 1
ATOM 542 C C . VAL A 1 72 ? -1.328 6.900 4.716 1.00 85.25 72 VAL A C 1
ATOM 544 O O . VAL A 1 72 ? -1.303 7.509 5.783 1.00 85.25 72 VAL A O 1
ATOM 547 N N . ILE A 1 73 ? -1.305 5.567 4.660 1.00 86.50 73 ILE A N 1
ATOM 548 C CA . ILE A 1 73 ? -1.284 4.727 5.863 1.00 86.50 73 ILE A CA 1
ATOM 549 C C . ILE A 1 73 ? -0.015 4.947 6.683 1.00 86.50 73 ILE A C 1
ATOM 551 O O . ILE A 1 73 ? -0.100 5.012 7.905 1.00 86.50 73 ILE A O 1
ATOM 555 N N . ASP A 1 74 ? 1.142 5.106 6.046 1.00 87.12 74 ASP A N 1
ATOM 556 C CA . ASP A 1 74 ? 2.397 5.381 6.741 1.00 87.12 74 ASP A CA 1
ATOM 557 C C . ASP A 1 74 ? 2.367 6.746 7.435 1.00 87.12 74 ASP A C 1
ATOM 559 O O . ASP A 1 74 ? 2.762 6.831 8.595 1.00 87.12 74 ASP A O 1
ATOM 563 N N . LYS A 1 75 ? 1.803 7.786 6.802 1.00 84.31 75 LYS A N 1
ATOM 564 C CA . LYS A 1 75 ? 1.609 9.098 7.447 1.00 84.31 75 LYS A CA 1
ATOM 565 C C . LYS A 1 75 ? 0.698 9.038 8.673 1.00 84.31 75 LYS A C 1
ATOM 567 O O . LYS A 1 75 ? 0.937 9.743 9.642 1.00 84.31 75 LYS A O 1
ATOM 572 N N . VAL A 1 76 ? -0.352 8.223 8.625 1.00 83.75 76 VAL A N 1
ATOM 573 C CA . VAL A 1 76 ? -1.332 8.091 9.718 1.00 83.75 76 VAL A CA 1
ATOM 574 C C . VAL A 1 76 ? -0.832 7.160 10.829 1.00 83.75 76 VAL A C 1
ATOM 576 O O . VAL A 1 76 ? -1.187 7.323 11.996 1.00 83.75 76 VAL A O 1
ATOM 579 N N . SER A 1 77 ? -0.041 6.152 10.462 1.00 81.12 77 SER A N 1
ATOM 580 C CA . SER A 1 77 ? 0.514 5.156 11.378 1.00 81.12 77 SER A CA 1
ATOM 581 C C . SER A 1 77 ? 1.784 5.627 12.068 1.00 81.12 77 SER A C 1
ATOM 583 O O . SER A 1 77 ? 2.093 5.066 13.115 1.00 81.12 77 SER A O 1
ATOM 585 N N . SER A 1 78 ? 2.545 6.553 11.482 1.00 73.31 78 SER A N 1
ATOM 586 C CA . SER A 1 78 ? 3.743 7.096 12.114 1.00 73.31 78 SER A CA 1
ATOM 587 C C . SER A 1 78 ? 3.306 8.128 13.155 1.00 73.31 78 SER A C 1
ATOM 589 O O . SER A 1 78 ? 2.807 9.186 12.768 1.00 73.31 78 SER A O 1
ATOM 591 N N . PRO A 1 79 ? 3.447 7.845 14.462 1.00 54.12 79 PRO A N 1
ATOM 592 C CA . PRO A 1 79 ? 3.339 8.897 15.451 1.00 54.12 79 PRO A CA 1
ATOM 593 C C . PRO A 1 79 ? 4.573 9.787 15.257 1.00 54.12 79 PRO A C 1
ATOM 595 O O . PRO A 1 79 ? 5.697 9.282 15.226 1.00 54.12 79 PRO A O 1
ATOM 598 N N . LEU A 1 80 ? 4.360 11.078 15.013 1.00 47.78 80 LEU A N 1
ATOM 599 C CA . LEU A 1 80 ? 5.386 12.079 15.307 1.00 47.78 80 LEU A CA 1
ATOM 600 C C . LEU A 1 80 ? 5.652 12.078 16.814 1.00 47.78 80 LEU A C 1
ATOM 602 O O . LEU A 1 80 ? 4.660 11.9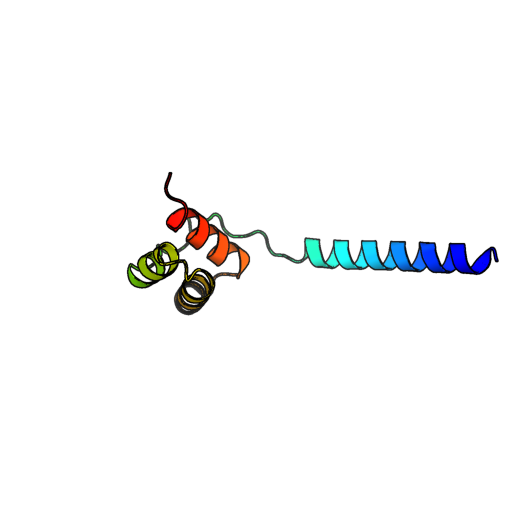32 17.568 1.00 47.78 80 LEU A O 1
#

pLDDT: mean 79.52, std 11.15, range [47.78, 91.06]

Sequence (80 aa):
MRFDLVVGIASVVVFICVLAAIRTSFPKPRSPENLPHASDEVIALAKSGKKVAAIKLYRKHTKATLLEASTVIDKVSSPL

Radius of gyration: 19.39 Å; chains: 1; bounding box: 49×35×40 Å

Foldseek 3Di:
DVVVVVVVVVVVVVVVVVVVVVVVPPPDFDDLVPFPQQDPVLLVCLQVVVLVVSLVVSCVVRVGDSVSSSVNSCVSNDDD

Secondary structure (DSSP, 8-state):
-HHHHHHHHHHHHHHHHHHHHHHHTSPPPPPTTSSPPPPHHHHHHHHTT-HHHHHHHHHHHH---HHHHHHHHHHHHS--